Protein AF-A0A930B171-F1 (afdb_monomer)

Secondary structure (DSSP, 8-state):
-HHHHHHHHHHHHHHHHHHHHH--SHHHHHHHHHHHHHHHHHHHHHHHT-

Solvent-accessible surface area (backbone atoms only — not comparable to full-atom values): 2820 Å² total; per-residue (Å²): 114,30,70,61,50,49,51,51,55,51,53,54,52,52,52,47,50,56,49,50,78,69,44,90,45,72,72,54,42,53,50,39,54,52,52,53,55,54,49,52,55,50,50,53,56,37,61,76,66,94

Sequence (50 aa):
NGRKLGFIAQEMGREINTLGSKANHAAMQQIVVLMKNELEKIKEQVLNIL

Nearest PDB structures (foldseek):
  5l89-assembly3_Z  TM=8.415E-01  e=4.682E+00  Rhodospirillum rubrum
  5l8f-assembly1_C  TM=8.352E-01  e=5.711E+00  Rhodospirillum rubrum ATCC 11170
  5l89-assembly1_A  TM=8.340E-01  e=6.102E+00  Rhodospirillum rubrum
  5ofa-assembly1_B  TM=7.625E-01  e=6.519E+00  Homo sapiens
  5fej-assembly2_B  TM=7.532E-01  e=8.497E+00  Synechocystis sp. PCC 6803

Radius of gyration: 12.19 Å; Cα contacts (8 Å, |Δi|>4): 27; chains: 1; bounding box: 29×11×31 Å

Mean predicted aligned error: 3.09 Å

Foldseek 3Di:
DLVVLLVVLVVLVVVLVVQCVPDPDPVSVVVSVVSVVVSVVSNVVSVVVD

pLDDT: mean 93.41, std 6.55, range [69.44, 98.44]

Structure (mmCIF, N/CA/C/O backbone):
data_AF-A0A930B171-F1
#
_entry.id   AF-A0A930B171-F1
#
loop_
_atom_site.group_PDB
_atom_site.id
_atom_site.type_symbol
_atom_site.label_atom_id
_atom_site.label_alt_id
_atom_site.label_comp_id
_atom_site.label_asym_id
_atom_site.label_entity_id
_atom_site.label_seq_id
_atom_site.pdbx_PDB_ins_code
_atom_site.Cartn_x
_atom_site.Cartn_y
_atom_site.Cartn_z
_atom_site.occupancy
_atom_site.B_iso_or_equiv
_atom_site.auth_seq_id
_atom_site.auth_comp_id
_atom_site.auth_asym_id
_atom_site.auth_atom_id
_atom_site.pdbx_PDB_model_num
ATOM 1 N N . ASN A 1 1 ? -12.400 -5.234 16.091 1.00 69.44 1 ASN A N 1
ATOM 2 C CA . ASN A 1 1 ? -12.080 -5.730 14.730 1.00 69.44 1 ASN A CA 1
ATOM 3 C C . ASN A 1 1 ? -11.285 -4.734 13.884 1.00 69.44 1 ASN A C 1
ATOM 5 O O . ASN A 1 1 ? -10.349 -5.176 13.226 1.00 69.44 1 ASN A O 1
ATOM 9 N N . GLY A 1 2 ? -11.531 -3.420 13.974 1.00 76.06 2 GLY A N 1
ATOM 10 C CA . GLY A 1 2 ? -10.762 -2.398 13.240 1.00 76.06 2 GLY A CA 1
ATOM 11 C C . GLY A 1 2 ? -9.244 -2.381 13.500 1.00 76.06 2 GLY A C 1
ATOM 12 O O . GLY A 1 2 ? -8.461 -2.280 12.563 1.00 76.06 2 GLY A O 1
ATOM 13 N N . ARG A 1 3 ? -8.790 -2.617 14.743 1.00 85.19 3 ARG A N 1
ATOM 14 C CA . ARG A 1 3 ? -7.347 -2.640 15.086 1.00 85.19 3 ARG A CA 1
ATOM 15 C C . ARG A 1 3 ? -6.543 -3.720 14.340 1.00 85.19 3 ARG A C 1
ATOM 17 O O . ARG A 1 3 ? -5.398 -3.481 13.974 1.00 85.19 3 ARG A O 1
ATOM 24 N N . LYS A 1 4 ? -7.138 -4.897 14.093 1.00 92.94 4 LYS A N 1
ATOM 25 C CA . LYS A 1 4 ? -6.493 -5.984 13.330 1.00 92.94 4 LYS A CA 1
ATOM 26 C C . LYS A 1 4 ? -6.387 -5.628 11.846 1.00 92.94 4 LYS A C 1
ATOM 28 O O . LYS A 1 4 ? -5.358 -5.887 11.234 1.00 92.94 4 LYS A O 1
ATOM 33 N N . LEU A 1 5 ? -7.426 -5.009 11.286 1.00 95.25 5 LEU A N 1
ATOM 34 C CA . LEU A 1 5 ? -7.419 -4.545 9.897 1.00 95.25 5 LEU A CA 1
ATOM 35 C C . LEU A 1 5 ? -6.419 -3.402 9.688 1.00 95.25 5 LEU A C 1
ATOM 37 O O . LEU A 1 5 ? -5.711 -3.402 8.6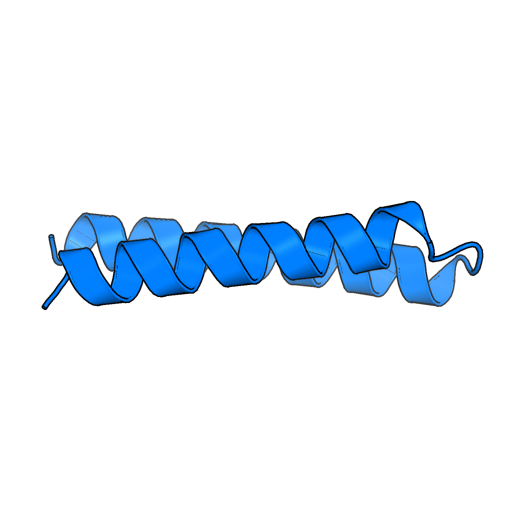88 1.00 95.25 5 LEU A O 1
ATOM 41 N N . GLY A 1 6 ? -6.284 -2.499 10.664 1.00 95.75 6 GLY A N 1
ATOM 42 C CA . GLY A 1 6 ? -5.260 -1.451 10.645 1.00 95.75 6 GLY A CA 1
ATOM 43 C C . GLY A 1 6 ? -3.839 -2.018 10.598 1.00 95.75 6 GLY A C 1
ATOM 44 O O . GLY A 1 6 ? -3.025 -1.559 9.803 1.00 95.75 6 GLY A O 1
ATOM 45 N N . PHE A 1 7 ? -3.561 -3.068 11.380 1.00 96.31 7 PHE A N 1
ATOM 46 C CA . PHE A 1 7 ? -2.276 -3.773 11.324 1.00 96.31 7 PHE A CA 1
ATOM 47 C C . PHE A 1 7 ? -2.026 -4.412 9.949 1.00 96.31 7 PHE A C 1
ATOM 49 O O . PHE A 1 7 ? -0.957 -4.237 9.377 1.00 96.31 7 PHE A O 1
ATOM 56 N N . ILE A 1 8 ? -3.021 -5.095 9.375 1.00 97.19 8 ILE A N 1
ATOM 57 C CA . ILE A 1 8 ? -2.884 -5.716 8.046 1.00 97.19 8 ILE A CA 1
ATOM 58 C C . ILE A 1 8 ? -2.624 -4.654 6.966 1.00 97.19 8 ILE A C 1
ATOM 60 O O . ILE A 1 8 ? -1.707 -4.813 6.165 1.00 97.19 8 ILE A O 1
ATOM 64 N N . ALA A 1 9 ? -3.375 -3.548 6.970 1.00 97.31 9 ALA A N 1
ATOM 65 C CA . ALA A 1 9 ? -3.174 -2.451 6.023 1.00 97.31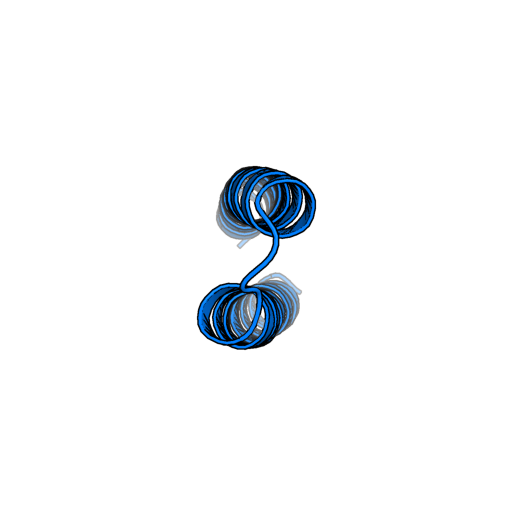 9 ALA A CA 1
ATOM 66 C C . ALA A 1 9 ? -1.775 -1.820 6.163 1.00 97.31 9 ALA A C 1
ATOM 68 O O . ALA A 1 9 ? -1.154 -1.429 5.172 1.00 97.31 9 ALA A O 1
ATOM 69 N N . GLN A 1 10 ? -1.246 -1.749 7.386 1.00 97.50 10 GLN A N 1
ATOM 70 C CA . GLN A 1 10 ? 0.118 -1.290 7.622 1.00 97.50 10 GLN A CA 1
ATOM 71 C C . GLN A 1 10 ? 1.154 -2.232 6.992 1.00 97.50 10 GLN A C 1
ATOM 73 O O . GLN A 1 10 ? 2.043 -1.760 6.279 1.00 97.50 10 GLN A O 1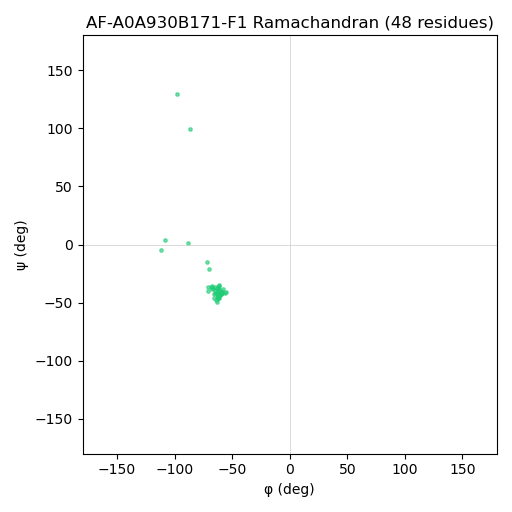
ATOM 78 N N . GLU A 1 11 ? 1.025 -3.542 7.203 1.00 98.19 11 GLU A N 1
ATOM 79 C CA . GLU A 1 11 ? 1.973 -4.525 6.666 1.00 98.19 11 GLU A CA 1
ATOM 80 C C . GLU A 1 11 ? 1.908 -4.615 5.134 1.00 98.19 11 GLU A C 1
ATOM 82 O O . GLU A 1 11 ? 2.953 -4.608 4.482 1.00 98.19 11 GLU A O 1
ATOM 87 N N . MET A 1 12 ? 0.715 -4.527 4.534 1.00 98.19 12 MET A N 1
ATOM 88 C CA . MET A 1 12 ? 0.565 -4.384 3.077 1.00 98.19 12 MET A CA 1
ATOM 89 C C . MET A 1 12 ? 1.338 -3.169 2.540 1.00 98.19 12 MET A C 1
ATOM 91 O O . MET A 1 12 ? 1.999 -3.244 1.504 1.00 98.19 12 MET A O 1
ATOM 95 N N . GLY A 1 13 ? 1.311 -2.045 3.263 1.00 98.25 13 GLY A N 1
ATOM 96 C CA . GLY A 1 13 ? 2.084 -0.857 2.903 1.00 98.25 13 GLY A CA 1
ATOM 97 C C . GLY A 1 13 ? 3.597 -1.092 2.912 1.00 98.25 13 GLY A C 1
ATOM 98 O O . GLY A 1 13 ? 4.304 -0.568 2.046 1.00 98.25 13 GLY A O 1
ATOM 99 N N . ARG A 1 14 ? 4.116 -1.895 3.850 1.00 98.25 14 ARG A N 1
ATOM 100 C CA . ARG A 1 14 ? 5.545 -2.257 3.893 1.00 98.25 14 ARG A CA 1
ATOM 101 C C . ARG A 1 14 ? 5.943 -3.099 2.684 1.00 98.25 14 ARG A C 1
ATOM 103 O O . ARG A 1 14 ? 6.984 -2.836 2.075 1.00 98.25 14 ARG A O 1
ATOM 110 N N . GLU A 1 15 ? 5.108 -4.061 2.307 1.00 97.69 15 GLU A N 1
ATOM 111 C CA . GLU A 1 15 ? 5.355 -4.922 1.148 1.00 97.69 15 GLU A CA 1
ATOM 112 C C . GLU A 1 15 ? 5.315 -4.136 -0.165 1.00 97.69 15 GLU A C 1
ATOM 114 O O . GLU A 1 15 ? 6.252 -4.230 -0.960 1.00 97.69 15 GLU A O 1
ATOM 119 N N . ILE A 1 16 ? 4.308 -3.276 -0.359 1.00 97.62 16 ILE A N 1
ATOM 120 C CA . ILE A 1 16 ? 4.196 -2.420 -1.552 1.00 97.62 16 ILE A CA 1
ATOM 121 C C . ILE A 1 16 ? 5.421 -1.508 -1.693 1.00 97.62 16 ILE A C 1
ATOM 123 O O . ILE A 1 16 ? 5.950 -1.337 -2.792 1.00 97.62 16 ILE A O 1
ATOM 127 N N . ASN A 1 17 ? 5.916 -0.938 -0.591 1.00 96.19 17 ASN A N 1
ATOM 128 C CA . ASN A 1 17 ? 7.124 -0.109 -0.619 1.00 96.19 17 ASN A CA 1
ATOM 129 C C . ASN A 1 17 ? 8.393 -0.922 -0.919 1.00 96.19 17 ASN A C 1
ATOM 131 O O . ASN A 1 17 ? 9.272 -0.455 -1.649 1.00 96.19 17 ASN A O 1
ATOM 135 N N . THR A 1 18 ? 8.486 -2.148 -0.406 1.00 95.38 18 THR A N 1
ATOM 136 C CA . THR A 1 18 ? 9.598 -3.059 -0.714 1.00 95.38 18 THR A CA 1
ATOM 137 C C . THR A 1 18 ? 9.598 -3.462 -2.187 1.00 95.38 18 THR A C 1
ATOM 139 O O . THR A 1 18 ? 10.650 -3.463 -2.822 1.00 95.38 18 THR A O 1
ATOM 142 N N . LEU A 1 19 ? 8.424 -3.741 -2.756 1.00 94.00 19 LEU A N 1
ATOM 143 C CA . LEU A 1 19 ? 8.269 -4.014 -4.181 1.00 94.00 19 LEU A CA 1
ATOM 144 C C . LEU A 1 19 ? 8.657 -2.788 -5.020 1.00 94.00 19 LEU A C 1
ATOM 146 O O . LEU A 1 19 ? 9.483 -2.892 -5.923 1.00 94.00 19 LEU A O 1
ATOM 150 N N . GLY A 1 20 ? 8.131 -1.609 -4.675 1.00 94.25 20 GLY A N 1
ATOM 151 C CA . GLY A 1 20 ? 8.400 -0.358 -5.388 1.00 94.25 20 GLY A CA 1
ATOM 152 C C . GLY A 1 20 ? 9.865 0.072 -5.380 1.00 94.25 20 GLY A C 1
ATOM 153 O O . GLY A 1 20 ? 10.364 0.542 -6.397 1.00 94.25 20 GLY A O 1
ATOM 154 N N . SER A 1 21 ? 10.573 -0.124 -4.267 1.00 91.88 21 SER A N 1
ATOM 155 C CA . SER A 1 21 ? 12.004 0.207 -4.155 1.00 91.88 21 SER A CA 1
ATOM 156 C C . SER A 1 21 ? 12.928 -0.735 -4.936 1.00 91.88 21 SER A C 1
ATOM 158 O O . SER A 1 21 ? 14.085 -0.393 -5.162 1.00 91.88 21 SER A O 1
ATOM 160 N N . LYS A 1 22 ? 12.431 -1.904 -5.363 1.00 87.12 22 LYS A N 1
ATOM 161 C CA . LYS A 1 22 ? 13.196 -2.912 -6.119 1.00 87.12 22 LYS A CA 1
ATOM 162 C C . LYS A 1 22 ? 12.722 -3.080 -7.569 1.00 87.12 22 LYS A C 1
ATOM 164 O O . LYS A 1 22 ? 13.335 -3.823 -8.332 1.00 87.12 22 LYS A O 1
ATOM 169 N N . ALA A 1 23 ? 11.642 -2.408 -7.964 1.00 81.69 23 ALA A N 1
ATOM 170 C CA . ALA A 1 23 ? 11.056 -2.514 -9.294 1.00 81.69 23 ALA A CA 1
ATOM 171 C C . ALA A 1 23 ? 11.715 -1.536 -10.283 1.00 81.69 23 ALA A C 1
ATOM 173 O O . ALA A 1 23 ? 11.337 -0.377 -10.361 1.00 81.69 23 ALA A O 1
ATOM 174 N N . ASN A 1 24 ? 12.653 -1.987 -11.115 1.00 80.44 24 ASN A N 1
ATOM 175 C CA . ASN A 1 24 ? 13.279 -1.111 -12.125 1.00 80.44 24 ASN A CA 1
ATOM 176 C C . ASN A 1 24 ? 12.523 -1.061 -13.468 1.00 80.44 24 ASN A C 1
ATOM 178 O O . ASN A 1 24 ? 12.948 -0.387 -14.403 1.00 80.44 24 ASN A O 1
ATOM 182 N N . HIS A 1 25 ? 11.392 -1.762 -13.580 1.00 92.06 25 HIS A N 1
ATOM 183 C CA . HIS A 1 25 ? 10.581 -1.810 -14.797 1.00 92.06 25 HIS A CA 1
ATOM 184 C C . HIS A 1 25 ? 9.402 -0.835 -14.720 1.00 92.06 25 HIS A C 1
ATOM 186 O O . HIS A 1 25 ? 8.614 -0.880 -13.775 1.00 92.06 25 HIS A O 1
ATOM 192 N N . ALA A 1 26 ? 9.229 -0.003 -15.752 1.00 91.75 26 ALA A N 1
ATOM 193 C CA . ALA A 1 26 ? 8.197 1.039 -15.792 1.00 91.75 26 ALA A CA 1
ATOM 194 C C . ALA A 1 26 ? 6.767 0.500 -15.591 1.00 91.75 26 ALA A C 1
ATOM 196 O O . ALA A 1 26 ? 5.995 1.072 -14.825 1.00 91.75 26 ALA A O 1
ATOM 197 N N . ALA A 1 27 ? 6.429 -0.638 -16.205 1.00 92.75 27 ALA A N 1
ATOM 198 C CA . ALA A 1 27 ? 5.122 -1.275 -16.016 1.00 92.75 27 ALA A CA 1
ATOM 199 C C . ALA A 1 27 ? 4.891 -1.708 -14.555 1.00 92.75 27 ALA A C 1
ATOM 201 O O . ALA A 1 27 ? 3.800 -1.551 -14.015 1.00 92.75 27 ALA A O 1
ATOM 202 N N . MET A 1 28 ? 5.935 -2.195 -13.879 1.00 92.25 28 MET A N 1
ATOM 203 C CA . MET A 1 28 ? 5.849 -2.587 -12.472 1.00 92.25 28 MET A CA 1
ATOM 204 C C . MET A 1 28 ? 5.712 -1.369 -11.551 1.00 92.25 28 MET A C 1
ATOM 206 O O . MET A 1 28 ? 4.948 -1.415 -10.591 1.00 92.25 28 MET A O 1
ATOM 210 N N . GLN A 1 29 ? 6.378 -0.256 -11.875 1.00 93.81 29 GLN A N 1
ATOM 211 C CA . GLN A 1 29 ? 6.207 1.013 -11.160 1.00 93.81 29 GLN A CA 1
ATOM 212 C C . GLN A 1 29 ? 4.766 1.536 -11.249 1.00 93.81 29 GLN A C 1
ATOM 214 O O . GLN A 1 29 ? 4.205 1.959 -10.240 1.00 93.81 29 GLN A O 1
ATOM 219 N N . GLN A 1 30 ? 4.128 1.440 -12.419 1.00 95.50 30 GLN A N 1
ATOM 220 C CA . GLN A 1 30 ? 2.714 1.804 -12.573 1.00 95.50 30 GLN A CA 1
ATOM 221 C C . GLN A 1 30 ? 1.803 0.945 -11.687 1.00 95.50 30 GLN A C 1
ATOM 223 O O . GLN A 1 30 ? 0.931 1.482 -11.005 1.00 95.50 30 GLN A O 1
ATOM 228 N N . ILE A 1 31 ? 2.041 -0.369 -11.629 1.00 96.19 31 ILE A N 1
ATOM 229 C CA . ILE A 1 31 ? 1.286 -1.273 -10.750 1.00 96.19 31 ILE A CA 1
ATOM 230 C C . ILE A 1 31 ? 1.476 -0.884 -9.278 1.00 96.19 31 ILE A C 1
ATOM 232 O O . ILE A 1 31 ? 0.494 -0.790 -8.548 1.00 96.19 31 ILE A O 1
ATOM 236 N N . VAL A 1 32 ? 2.702 -0.584 -8.840 1.00 97.00 32 VAL A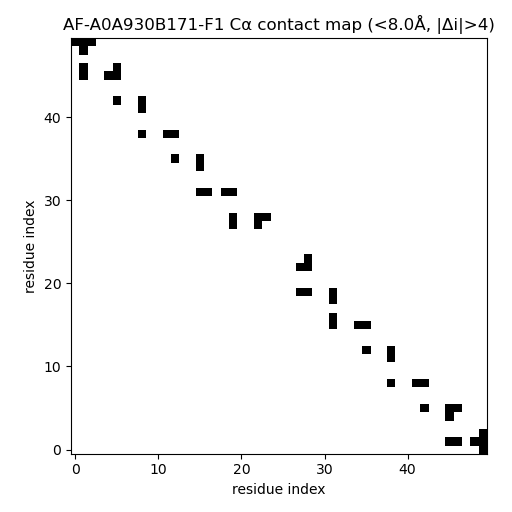 N 1
ATOM 237 C CA . VAL A 1 32 ? 2.984 -0.148 -7.459 1.00 97.00 32 VAL A CA 1
ATOM 238 C C . VAL A 1 32 ? 2.208 1.120 -7.098 1.00 97.00 32 VAL A C 1
ATOM 240 O O . VAL A 1 32 ? 1.660 1.205 -5.999 1.00 97.00 32 VAL A O 1
ATOM 243 N N . VAL A 1 33 ? 2.124 2.096 -8.005 1.00 96.38 33 VAL A N 1
ATOM 244 C CA . VAL A 1 33 ? 1.327 3.316 -7.787 1.00 96.38 33 VAL A CA 1
ATOM 245 C C . VAL A 1 33 ? -0.156 2.979 -7.616 1.00 96.38 33 VAL A C 1
ATOM 247 O O . VAL A 1 33 ? -0.786 3.465 -6.678 1.00 96.38 33 VAL A O 1
ATOM 250 N N . LEU 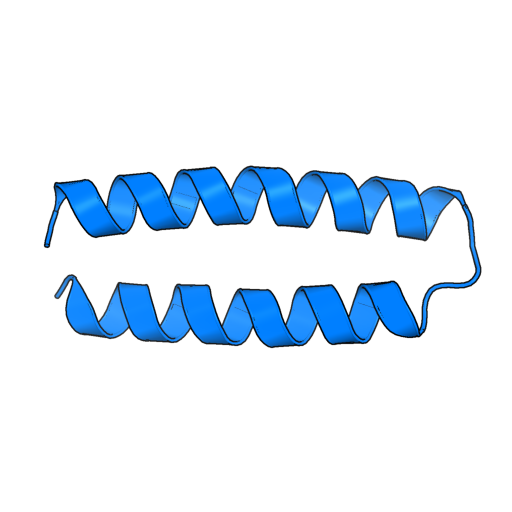A 1 34 ? -0.704 2.100 -8.459 1.00 98.06 34 LEU A N 1
ATOM 251 C CA . LEU A 1 34 ? -2.094 1.650 -8.332 1.00 98.06 34 LEU A CA 1
ATOM 252 C C . LEU A 1 34 ? -2.338 0.924 -7.002 1.00 98.06 34 LEU A C 1
ATOM 254 O O . LEU A 1 34 ? -3.314 1.217 -6.317 1.00 98.06 34 LEU A O 1
ATOM 258 N N . MET A 1 35 ? -1.424 0.043 -6.586 1.00 98.19 35 MET A N 1
ATOM 259 C CA . MET A 1 35 ? -1.512 -0.652 -5.298 1.00 98.19 35 MET A CA 1
ATOM 260 C C . MET A 1 35 ? -1.522 0.326 -4.117 1.00 98.19 35 MET A C 1
ATOM 262 O O . MET A 1 35 ? -2.282 0.128 -3.170 1.00 98.19 35 MET A O 1
ATOM 266 N N . LYS A 1 36 ? -0.708 1.391 -4.165 1.00 98.00 36 LYS A N 1
ATOM 267 C CA . LYS A 1 36 ? -0.711 2.441 -3.133 1.00 98.00 36 LYS A CA 1
ATOM 268 C C . LYS A 1 36 ? -2.061 3.153 -3.063 1.00 98.00 36 LYS A C 1
ATOM 270 O O . LYS A 1 36 ? -2.575 3.340 -1.965 1.00 98.00 36 LYS A O 1
ATOM 275 N N . ASN A 1 37 ? -2.651 3.487 -4.209 1.00 98.31 37 ASN A N 1
ATOM 276 C CA . ASN A 1 37 ? -3.960 4.142 -4.259 1.00 98.31 37 ASN A CA 1
ATOM 277 C C . ASN A 1 37 ? -5.068 3.265 -3.658 1.00 98.31 37 ASN A C 1
ATOM 279 O O . ASN A 1 37 ? -5.878 3.752 -2.872 1.00 98.31 37 ASN A O 1
ATOM 283 N N . GLU A 1 38 ? -5.094 1.971 -3.984 1.00 98.44 38 GLU A N 1
ATOM 284 C CA . GLU A 1 38 ? -6.077 1.048 -3.402 1.00 98.44 38 GLU A CA 1
ATOM 285 C C . GLU A 1 38 ? -5.849 0.837 -1.899 1.00 98.44 38 GLU A C 1
ATOM 287 O O . GLU A 1 38 ? -6.811 0.764 -1.133 1.00 98.44 38 GLU A O 1
ATOM 292 N N . LEU A 1 39 ? -4.591 0.816 -1.442 1.00 98.44 39 LEU A N 1
ATOM 293 C CA . LEU A 1 39 ? -4.289 0.722 -0.015 1.00 98.44 39 LEU A CA 1
ATOM 294 C C . LEU A 1 39 ? -4.803 1.937 0.773 1.00 98.44 39 LEU A C 1
ATOM 296 O O . LEU A 1 39 ? -5.298 1.760 1.885 1.00 98.44 39 LEU A O 1
ATOM 300 N N . GLU A 1 40 ? -4.719 3.151 0.225 1.00 98.25 40 GLU A N 1
ATOM 301 C CA . GLU A 1 40 ? -5.273 4.338 0.892 1.00 98.25 40 GLU A CA 1
ATOM 302 C C . GLU A 1 40 ? -6.797 4.250 1.047 1.00 98.25 40 GLU A C 1
ATOM 304 O O . GLU A 1 40 ? -7.310 4.496 2.138 1.00 98.25 40 GLU A O 1
ATOM 309 N N . LYS A 1 41 ? -7.518 3.773 0.023 1.00 98.12 41 LYS A N 1
ATOM 310 C CA . LYS A 1 41 ? -8.966 3.517 0.139 1.00 98.12 41 LYS A CA 1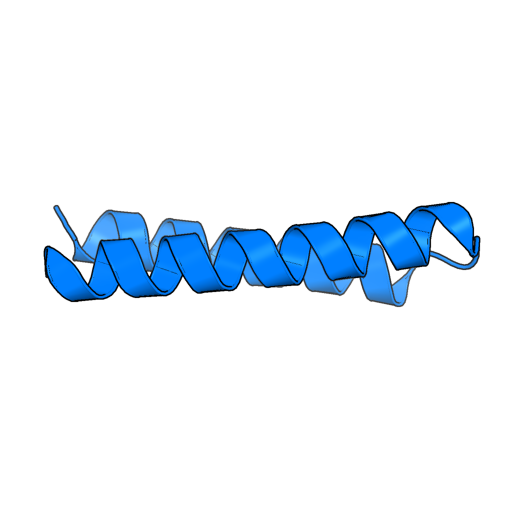
ATOM 311 C C . LYS A 1 41 ? -9.273 2.491 1.232 1.00 98.12 41 LYS A C 1
ATOM 313 O O . LYS A 1 41 ? -10.204 2.677 2.012 1.00 98.12 41 LYS A O 1
ATOM 318 N N . ILE A 1 42 ? -8.485 1.415 1.324 1.00 96.31 42 ILE A N 1
ATOM 319 C CA . ILE A 1 42 ? -8.637 0.404 2.385 1.00 96.31 42 ILE A CA 1
ATOM 320 C C . ILE A 1 42 ? -8.427 1.038 3.764 1.00 96.31 42 ILE A C 1
ATOM 322 O O . ILE A 1 42 ? -9.225 0.795 4.667 1.00 96.31 42 ILE A O 1
ATOM 326 N N . LYS A 1 43 ? -7.386 1.860 3.942 1.00 96.06 43 LYS A N 1
ATOM 327 C CA . LYS A 1 43 ? -7.122 2.548 5.216 1.00 96.06 43 LYS A CA 1
ATOM 328 C C . LYS A 1 43 ? -8.281 3.452 5.625 1.00 96.06 43 LYS A C 1
ATOM 330 O O . LYS A 1 43 ? -8.660 3.437 6.792 1.00 96.06 43 LYS A O 1
ATOM 335 N N . GLU A 1 44 ? -8.862 4.186 4.680 1.00 97.12 44 GLU A N 1
ATOM 336 C CA . 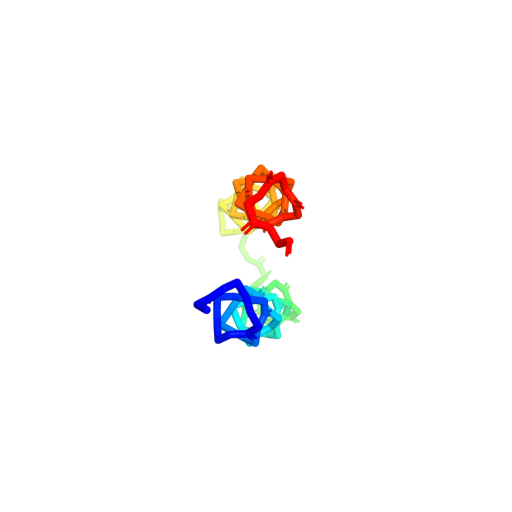GLU A 1 44 ? -10.022 5.046 4.924 1.00 97.12 44 GLU A CA 1
ATOM 337 C C . GLU A 1 44 ? -11.246 4.230 5.373 1.00 97.12 44 GLU A C 1
ATOM 339 O O . GLU A 1 44 ? -11.867 4.544 6.386 1.00 97.12 44 GLU A O 1
ATOM 344 N N . GLN A 1 45 ? -11.539 3.107 4.706 1.00 94.94 45 GLN A N 1
ATOM 345 C CA . GLN A 1 45 ? -12.616 2.201 5.127 1.00 94.94 45 GLN A CA 1
ATOM 346 C C . GLN A 1 45 ? -12.369 1.607 6.518 1.00 94.94 45 GLN A C 1
ATOM 348 O O . GLN A 1 45 ? -13.295 1.502 7.318 1.00 94.94 45 GLN A O 1
ATOM 353 N N . VAL A 1 46 ? -11.122 1.241 6.830 1.00 94.06 46 VAL A N 1
ATOM 354 C CA . VAL A 1 46 ? -10.743 0.728 8.153 1.00 94.06 46 VAL A CA 1
ATOM 355 C C . VAL A 1 46 ? -10.918 1.791 9.237 1.00 94.06 46 VAL A C 1
ATOM 357 O O . VAL A 1 46 ? -11.381 1.451 10.323 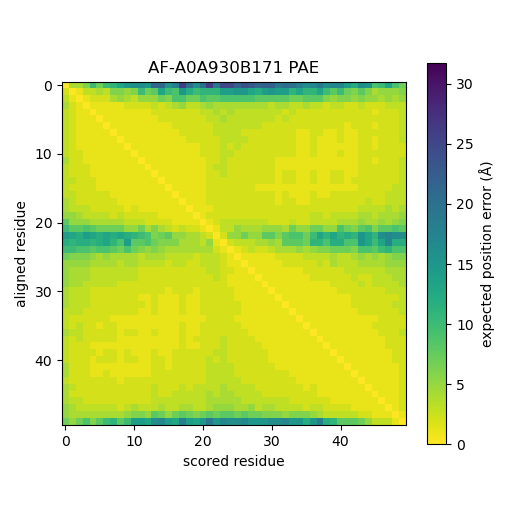1.00 94.06 46 VAL A O 1
ATOM 360 N N . LEU A 1 47 ? -10.590 3.055 8.949 1.00 92.56 47 LEU A N 1
ATOM 361 C CA . LEU A 1 47 ? -10.811 4.189 9.852 1.00 92.56 47 LEU A CA 1
AT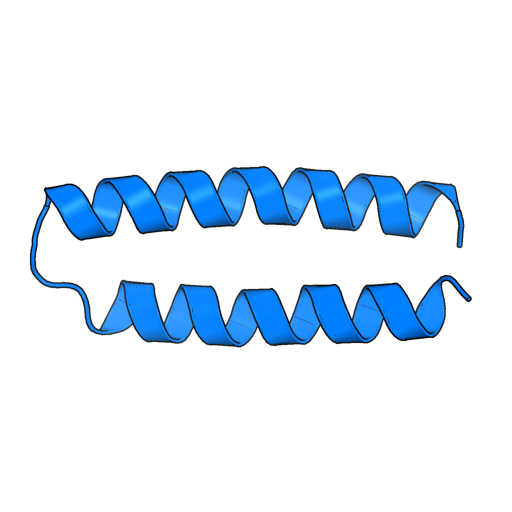OM 362 C C . LEU A 1 47 ? -12.300 4.446 10.107 1.00 92.56 47 LEU A C 1
ATOM 364 O O . LEU A 1 47 ? -12.668 4.749 11.234 1.00 92.56 47 LEU A O 1
ATOM 368 N N . ASN A 1 48 ? -13.156 4.268 9.101 1.00 92.06 48 ASN A N 1
ATOM 369 C CA . ASN A 1 48 ? -14.598 4.501 9.232 1.00 92.06 48 ASN A CA 1
ATOM 370 C C . ASN A 1 48 ? -15.325 3.467 10.112 1.00 92.06 48 ASN A C 1
ATOM 372 O O . ASN A 1 48 ? -16.425 3.741 10.587 1.00 92.06 48 ASN A O 1
ATOM 376 N N . ILE A 1 49 ? -14.748 2.276 10.308 1.00 87.00 49 ILE A N 1
ATOM 377 C CA . ILE A 1 49 ? -15.322 1.190 11.131 1.00 87.00 49 ILE A CA 1
ATOM 378 C C . ILE A 1 49 ? -14.571 0.966 12.455 1.00 87.00 49 ILE A C 1
ATOM 380 O O . ILE A 1 49 ? -14.838 -0.016 13.160 1.00 87.00 49 ILE A O 1
ATOM 384 N N . LEU A 1 50 ? -13.567 1.803 12.727 1.00 74.81 50 LEU A N 1
ATOM 385 C CA . LEU A 1 50 ? -12.772 1.818 13.956 1.00 74.81 50 LEU A CA 1
ATOM 386 C C . LEU A 1 50 ? -13.502 2.595 15.051 1.00 74.81 50 LEU A C 1
ATOM 388 O O . LEU A 1 50 ? -13.474 2.075 16.190 1.00 74.81 50 LEU A O 1
#